Protein AF-A0A7V6W4J0-F1 (afdb_monomer_lite)

Foldseek 3Di:
DEPDPDPQWDKDKDEDADKWAFKWKWQWDFDDADPVRATETETDTPDTDGIGHRVRIDIYTDHADPFDARMKMWTDDPNDIFIWGFGADPPPRDTDTDGHHYD

pLDDT: mean 93.32, std 3.75, range [81.38, 97.81]

Secondary structure (DSSP, 8-state):
-BS--STT-EEEEE--SS-EEEEEEEEEEEEEE-TTS-EEEEEEEEEEEEEEBTTB-EEEEE---TTS-SEEEEEEETTEEEEEEEEE-TTT--EEEEE-EE-

Structure (mmCIF, N/CA/C/O backbone):
data_AF-A0A7V6W4J0-F1
#
_entry.id   AF-A0A7V6W4J0-F1
#
loop_
_atom_site.group_PDB
_atom_site.id
_atom_site.type_symbol
_atom_site.label_atom_id
_atom_site.label_alt_id
_atom_site.label_comp_id
_atom_site.label_asym_id
_atom_site.label_entity_id
_atom_site.label_seq_id
_atom_site.pdbx_PDB_ins_code
_atom_site.Cartn_x
_atom_site.Cartn_y
_atom_site.Cartn_z
_atom_site.occupancy
_atom_site.B_iso_or_equiv
_atom_site.auth_seq_id
_atom_site.auth_comp_id
_atom_site.auth_asym_id
_atom_site.auth_atom_id
_atom_site.pdbx_PDB_model_num
ATOM 1 N N . CYS A 1 1 ? -7.479 -10.096 -1.637 1.00 90.31 1 CYS A N 1
ATOM 2 C CA . CYS A 1 1 ? -7.331 -9.125 -2.735 1.00 90.31 1 CYS A CA 1
ATOM 3 C C . CYS A 1 1 ? -6.463 -9.758 -3.813 1.00 90.31 1 CYS A C 1
ATOM 5 O O . CYS A 1 1 ? -5.489 -10.409 -3.443 1.00 90.31 1 CYS A O 1
ATOM 7 N N . VAL A 1 2 ? -6.814 -9.642 -5.093 1.00 93.50 2 VAL A N 1
ATOM 8 C CA . VAL A 1 2 ? -5.990 -10.149 -6.205 1.00 93.50 2 VAL A CA 1
ATOM 9 C C . VAL A 1 2 ? -5.643 -8.956 -7.080 1.00 93.50 2 VAL A C 1
ATOM 11 O O . VAL A 1 2 ? -6.543 -8.380 -7.670 1.00 93.50 2 VAL A O 1
ATOM 14 N N . VAL A 1 3 ? -4.368 -8.572 -7.088 1.00 93.06 3 VAL A N 1
ATOM 15 C CA . VAL A 1 3 ? -3.827 -7.488 -7.924 1.00 93.06 3 VAL A CA 1
ATOM 16 C C . VAL A 1 3 ? -3.133 -8.073 -9.151 1.00 93.06 3 VAL A C 1
ATOM 18 O O . VAL A 1 3 ? -3.121 -7.476 -10.218 1.00 93.06 3 VAL A O 1
ATOM 21 N N . ASP A 1 4 ? -2.557 -9.261 -9.030 1.00 91.50 4 ASP A N 1
ATOM 22 C CA . ASP A 1 4 ? -2.030 -10.016 -10.161 1.00 91.50 4 ASP A CA 1
ATOM 23 C C . ASP A 1 4 ? -2.436 -11.477 -9.984 1.00 91.50 4 ASP A C 1
ATOM 25 O O . ASP A 1 4 ? -2.354 -12.000 -8.870 1.00 91.50 4 ASP A O 1
ATOM 29 N N . ASP A 1 5 ? -2.920 -12.102 -11.053 1.00 90.94 5 ASP A N 1
ATOM 30 C CA . ASP A 1 5 ? -3.322 -13.507 -11.114 1.00 90.94 5 ASP A CA 1
ATOM 31 C C . ASP A 1 5 ? -2.354 -14.375 -11.939 1.00 90.94 5 ASP A C 1
ATOM 33 O O . ASP A 1 5 ? -2.619 -15.561 -12.161 1.00 90.94 5 ASP A O 1
ATOM 37 N N . GLY A 1 6 ? -1.206 -13.814 -12.335 1.00 90.00 6 GLY A N 1
ATOM 38 C CA . GLY A 1 6 ? -0.139 -14.500 -13.052 1.00 90.00 6 GLY A CA 1
ATOM 39 C C . GLY A 1 6 ? 0.562 -15.620 -12.269 1.00 90.00 6 GLY A C 1
ATOM 40 O O . GLY A 1 6 ? 0.414 -15.792 -11.056 1.00 90.00 6 GLY A O 1
ATOM 41 N N . GLU A 1 7 ? 1.379 -16.397 -12.987 1.00 88.81 7 GLU A N 1
ATOM 42 C CA . GLU A 1 7 ? 2.064 -17.593 -12.465 1.00 88.81 7 GLU A CA 1
ATOM 43 C C . GLU A 1 7 ? 3.051 -17.285 -11.325 1.00 88.81 7 GLU A C 1
ATOM 45 O O . GLU A 1 7 ? 3.211 -18.090 -10.409 1.00 88.81 7 GLU A O 1
ATOM 50 N N . TYR A 1 8 ? 3.675 -16.105 -11.353 1.00 87.69 8 TYR A N 1
ATOM 51 C CA . TYR A 1 8 ? 4.705 -15.690 -10.394 1.00 87.69 8 TYR A CA 1
ATOM 52 C C . TYR A 1 8 ? 4.168 -14.846 -9.231 1.00 87.69 8 TYR A C 1
ATOM 54 O O . TYR A 1 8 ? 4.953 -14.237 -8.502 1.00 87.69 8 TYR A O 1
ATOM 62 N N . GLN A 1 9 ? 2.845 -14.814 -9.03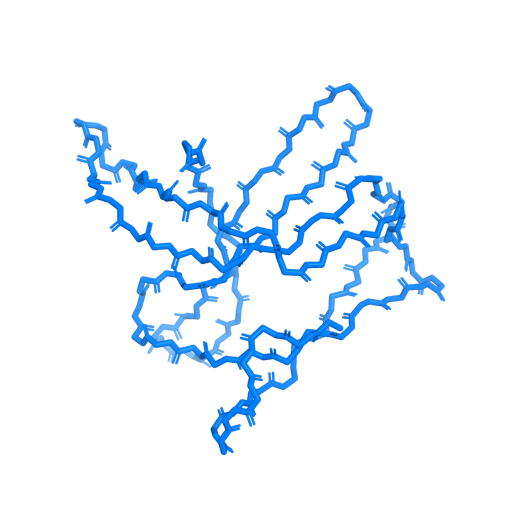9 1.00 93.06 9 GLN A N 1
ATOM 63 C CA . GLN A 1 9 ? 2.242 -14.100 -7.918 1.00 93.06 9 GLN A CA 1
ATOM 64 C C . GLN A 1 9 ? 2.739 -14.660 -6.577 1.00 93.06 9 GLN A C 1
ATOM 66 O O . GLN A 1 9 ? 2.828 -15.873 -6.363 1.00 93.06 9 GLN A O 1
ATOM 71 N N . ILE A 1 10 ? 2.987 -13.760 -5.635 1.00 92.00 10 ILE A N 1
ATOM 72 C CA . ILE A 1 10 ? 3.282 -14.075 -4.244 1.00 92.00 10 ILE A CA 1
ATOM 73 C C . ILE A 1 10 ? 2.107 -13.656 -3.349 1.00 92.00 10 ILE A C 1
ATOM 75 O O . ILE A 1 10 ? 1.482 -12.612 -3.572 1.00 92.00 10 ILE A O 1
ATOM 79 N N . PRO A 1 11 ? 1.768 -14.456 -2.324 1.00 94.19 11 PRO A N 1
ATOM 80 C CA . PRO A 1 11 ? 0.842 -14.030 -1.290 1.00 94.19 11 PRO A CA 1
ATOM 81 C C . PRO A 1 11 ? 1.568 -13.131 -0.282 1.00 94.19 11 PRO A C 1
ATOM 83 O O . PRO A 1 11 ? 2.515 -13.557 0.376 1.00 94.19 11 PRO A O 1
ATOM 86 N N . VAL A 1 12 ? 1.082 -11.905 -0.114 1.00 94.75 12 VAL A N 1
ATOM 87 C CA . VAL A 1 12 ? 1.530 -10.967 0.920 1.00 94.75 12 VAL A CA 1
ATOM 88 C C . VAL A 1 12 ? 0.462 -10.886 2.002 1.00 94.75 12 VAL A C 1
ATOM 90 O O . VAL A 1 12 ? -0.706 -10.612 1.721 1.00 94.75 12 VAL A O 1
ATOM 93 N N . PHE A 1 13 ? 0.860 -11.153 3.244 1.00 95.19 13 PHE A N 1
ATOM 94 C CA . PHE A 1 13 ? -0.015 -11.101 4.410 1.00 95.19 13 PHE A CA 1
ATOM 95 C C . PHE A 1 13 ? 0.157 -9.767 5.133 1.00 95.19 13 PHE A C 1
ATOM 97 O O . PHE A 1 13 ? 1.241 -9.462 5.627 1.00 95.19 13 PHE A O 1
ATOM 104 N N . LEU A 1 14 ? -0.920 -8.991 5.211 1.00 94.88 14 LEU A N 1
ATOM 105 C CA . LEU A 1 14 ? -0.971 -7.725 5.926 1.00 94.88 14 LEU A CA 1
ATOM 106 C C . LEU A 1 14 ? -1.798 -7.873 7.200 1.00 94.88 14 LEU A C 1
ATOM 108 O O . LEU A 1 14 ? -2.945 -8.330 7.181 1.00 94.88 14 LEU A O 1
ATOM 112 N N . GLN A 1 15 ? -1.206 -7.433 8.302 1.00 94.69 15 GLN A N 1
ATOM 113 C CA . GLN A 1 15 ? -1.828 -7.367 9.614 1.00 94.69 15 GLN A CA 1
ATOM 114 C C . GLN A 1 15 ? -1.411 -6.079 10.311 1.00 94.69 15 GLN A C 1
ATOM 116 O O . GLN A 1 15 ? -0.393 -5.475 9.983 1.00 94.69 15 GLN A O 1
ATOM 121 N N . THR A 1 16 ? -2.199 -5.688 11.299 1.00 95.31 16 THR A N 1
ATOM 122 C CA . THR A 1 16 ? -1.960 -4.500 12.109 1.00 95.31 16 THR A CA 1
ATOM 123 C C . THR A 1 16 ? -2.410 -4.775 13.537 1.00 95.31 16 THR A C 1
ATOM 125 O O . THR A 1 16 ? -3.371 -5.517 13.763 1.00 95.31 16 THR A O 1
ATOM 128 N N . GLU A 1 17 ? -1.716 -4.174 14.497 1.00 94.50 17 GLU A N 1
ATOM 129 C CA . GLU A 1 17 ? -2.082 -4.228 15.914 1.00 94.50 17 GLU A CA 1
ATOM 130 C C . GLU A 1 17 ? -3.216 -3.250 16.245 1.00 94.50 17 GLU A C 1
ATOM 132 O O . GLU A 1 17 ? -4.048 -3.533 17.107 1.00 94.50 17 GLU A O 1
ATOM 137 N N . ILE A 1 18 ? -3.281 -2.125 15.524 1.00 95.31 18 ILE A N 1
ATOM 138 C CA . ILE A 1 18 ? -4.327 -1.108 15.667 1.00 95.31 18 ILE A CA 1
ATOM 139 C C . ILE A 1 18 ? -5.289 -1.150 14.474 1.00 95.31 18 ILE A C 1
ATOM 141 O O . ILE A 1 18 ? -4.833 -1.334 13.345 1.00 95.31 18 ILE A O 1
ATOM 145 N N . PRO A 1 19 ? -6.605 -0.965 14.672 1.00 95.81 19 PRO A N 1
ATOM 146 C CA . PRO A 1 19 ? -7.543 -0.908 13.558 1.00 95.81 19 PRO A CA 1
ATOM 147 C C . PRO A 1 19 ? -7.211 0.240 12.600 1.00 95.81 19 PRO A C 1
ATOM 149 O O . PRO A 1 19 ? -7.066 1.387 13.024 1.00 95.81 19 PRO A O 1
ATOM 152 N N . LEU A 1 20 ? -7.121 -0.080 11.313 1.00 97.31 20 LEU A N 1
ATOM 153 C CA . LEU A 1 20 ? -6.991 0.878 10.218 1.00 97.31 20 LEU A CA 1
ATOM 154 C C . LEU A 1 20 ? -8.296 0.888 9.431 1.00 97.31 20 LEU A C 1
ATOM 156 O O . LEU A 1 20 ? -8.877 -0.177 9.218 1.00 97.31 20 LEU A O 1
ATOM 160 N N . THR A 1 21 ? -8.751 2.055 8.987 1.00 97.69 21 THR A N 1
ATOM 161 C CA . THR A 1 21 ? -10.014 2.196 8.248 1.00 97.69 21 THR A CA 1
ATOM 162 C C . THR A 1 21 ? -9.781 2.632 6.809 1.00 97.69 21 THR A C 1
ATOM 164 O O . THR A 1 21 ? -8.693 3.090 6.464 1.00 97.69 21 THR A O 1
ATOM 167 N N . ASP A 1 22 ? -10.800 2.466 5.960 1.00 97.38 22 ASP A N 1
ATOM 168 C CA . ASP A 1 22 ? -10.766 2.864 4.542 1.00 97.38 22 ASP A CA 1
ATOM 169 C C . ASP A 1 22 ? -9.501 2.363 3.817 1.00 97.38 22 ASP A C 1
ATOM 171 O O . ASP A 1 22 ? -8.729 3.102 3.200 1.00 97.38 22 ASP A O 1
ATOM 175 N N . VAL A 1 23 ? -9.228 1.070 3.974 1.00 97.62 23 VAL A N 1
ATOM 176 C CA . VAL A 1 23 ? -8.020 0.447 3.446 1.00 97.62 23 VAL A CA 1
ATOM 177 C C . VAL A 1 23 ? -8.214 0.182 1.964 1.00 97.62 23 VAL A C 1
ATOM 179 O O . VAL A 1 23 ? -9.115 -0.553 1.571 1.00 97.62 23 VAL A O 1
ATOM 182 N N . SER A 1 24 ? -7.348 0.749 1.137 1.00 97.81 24 SER A N 1
ATOM 183 C CA . SER A 1 24 ? -7.351 0.560 -0.310 1.00 97.81 24 SER A CA 1
ATOM 184 C C . SER A 1 24 ? -6.033 -0.051 -0.757 1.00 97.81 24 SER A C 1
ATOM 186 O O . SER A 1 24 ? -4.970 0.358 -0.291 1.00 97.81 24 SER A O 1
ATOM 188 N N . ILE A 1 25 ? -6.114 -1.033 -1.651 1.00 97.81 25 ILE A N 1
ATOM 189 C CA . ILE A 1 25 ? -4.959 -1.602 -2.345 1.00 97.81 25 ILE A CA 1
ATOM 190 C C . ILE A 1 25 ? -4.963 -1.068 -3.766 1.00 97.81 25 ILE A C 1
ATOM 192 O O . ILE A 1 25 ? -5.986 -1.142 -4.452 1.00 97.81 25 ILE A O 1
ATOM 196 N N . TYR A 1 26 ? -3.817 -0.551 -4.185 1.00 97.19 26 TYR A N 1
ATOM 197 C CA . TYR A 1 26 ? -3.635 0.086 -5.476 1.00 97.19 26 TYR A CA 1
ATOM 198 C C . TYR A 1 26 ? -2.714 -0.742 -6.359 1.00 97.19 26 TYR A C 1
ATOM 200 O O . TYR A 1 26 ? -1.691 -1.240 -5.885 1.00 97.19 26 TYR A O 1
ATOM 208 N N . ARG A 1 27 ? -3.023 -0.822 -7.649 1.00 96.06 27 ARG A N 1
ATOM 209 C CA . ARG A 1 27 ? -2.018 -1.058 -8.683 1.00 96.06 27 ARG A CA 1
ATOM 210 C C . ARG A 1 27 ? -1.356 0.276 -8.997 1.00 96.06 27 ARG A C 1
ATOM 212 O O . ARG A 1 27 ? -2.045 1.246 -9.301 1.00 96.06 27 ARG A O 1
ATOM 219 N N . LEU A 1 28 ? -0.033 0.321 -8.906 1.00 95.88 28 LEU A N 1
ATOM 220 C CA . LEU A 1 28 ? 0.738 1.544 -9.092 1.00 95.88 28 LEU A CA 1
ATOM 221 C C . LEU A 1 28 ? 1.408 1.572 -10.458 1.00 95.88 28 LEU A C 1
ATOM 223 O O . LEU A 1 28 ? 1.988 0.580 -10.902 1.00 95.88 28 LEU A O 1
ATOM 227 N N . THR A 1 29 ? 1.377 2.744 -11.080 1.00 94.62 29 THR A N 1
ATOM 228 C CA . THR A 1 29 ? 2.231 3.093 -12.215 1.00 94.62 29 THR A CA 1
ATOM 229 C C . THR A 1 29 ? 3.002 4.351 -11.844 1.00 94.62 29 THR A C 1
ATOM 231 O O . THR A 1 29 ? 2.390 5.368 -11.529 1.00 94.62 29 THR A O 1
ATOM 234 N N . MET A 1 30 ? 4.335 4.278 -11.835 1.00 92.62 30 MET A N 1
ATOM 235 C CA . MET A 1 30 ? 5.170 5.451 -11.571 1.00 92.62 30 MET A CA 1
ATOM 236 C C . MET A 1 30 ? 5.042 6.428 -12.738 1.00 92.62 30 MET A C 1
ATOM 238 O O . MET A 1 30 ? 5.230 6.027 -13.889 1.00 92.62 30 MET A O 1
ATOM 242 N N . ASP A 1 31 ? 4.735 7.684 -12.434 1.00 92.81 31 ASP A N 1
ATOM 243 C CA . ASP A 1 31 ? 4.657 8.748 -13.431 1.00 92.81 31 ASP A CA 1
ATOM 244 C C . ASP A 1 31 ? 6.008 9.463 -13.545 1.00 92.81 31 ASP A C 1
ATOM 246 O O . ASP A 1 31 ? 6.716 9.340 -14.548 1.00 92.81 31 ASP A O 1
ATOM 250 N N . HIS A 1 32 ? 6.430 10.135 -12.473 1.00 91.50 32 HIS A N 1
ATOM 251 C CA . HIS A 1 32 ? 7.703 10.846 -12.418 1.00 91.50 32 HIS A CA 1
ATOM 252 C C . HIS A 1 32 ? 8.264 10.917 -10.990 1.00 91.50 32 HIS A C 1
ATOM 254 O O . HIS A 1 32 ? 7.656 10.448 -10.032 1.00 91.50 32 HIS A O 1
ATOM 260 N N . VAL A 1 33 ? 9.469 11.471 -10.856 1.00 89.75 33 VAL A N 1
ATOM 261 C CA . VAL A 1 33 ? 10.104 11.769 -9.568 1.00 89.75 33 VAL A CA 1
ATOM 262 C C . VAL A 1 33 ? 10.185 13.283 -9.442 1.00 89.75 33 VAL A C 1
ATOM 264 O O . VAL A 1 33 ? 10.614 13.950 -10.389 1.00 89.75 33 VAL A O 1
ATOM 267 N N . ASP A 1 34 ? 9.749 13.821 -8.309 1.00 88.56 34 ASP A N 1
ATOM 268 C CA . ASP A 1 34 ? 9.772 15.259 -8.063 1.00 88.56 34 ASP A CA 1
ATOM 269 C C . ASP A 1 34 ? 11.195 15.788 -7.785 1.00 88.56 34 ASP A C 1
ATOM 271 O O . ASP A 1 34 ? 12.178 15.046 -7.708 1.00 88.56 34 ASP A O 1
ATOM 275 N N . GLU A 1 35 ? 11.320 17.105 -7.614 1.00 89.81 35 GLU A N 1
ATOM 276 C CA . GLU A 1 35 ? 12.608 17.760 -7.342 1.00 89.81 35 GLU A CA 1
ATOM 277 C C . GLU A 1 35 ? 13.249 17.327 -6.011 1.00 89.81 35 GLU A C 1
ATOM 279 O O . GLU A 1 35 ? 14.461 17.475 -5.833 1.00 89.81 35 GLU A O 1
ATOM 284 N N . SER A 1 36 ? 12.458 16.789 -5.077 1.00 88.19 36 SER A N 1
ATOM 285 C CA . SER A 1 36 ? 12.926 16.275 -3.786 1.00 88.19 36 SER A CA 1
ATOM 286 C C . SER A 1 36 ? 13.413 14.824 -3.855 1.00 88.19 36 SER A C 1
ATOM 288 O O . SER A 1 36 ? 14.010 14.333 -2.896 1.00 88.19 36 SER A O 1
ATOM 290 N N . GLY A 1 37 ? 13.212 14.152 -4.993 1.00 84.31 37 GLY A N 1
ATOM 291 C CA . GLY A 1 37 ? 13.505 12.732 -5.162 1.00 84.31 37 GLY A CA 1
ATOM 292 C C . GLY A 1 37 ? 12.353 11.814 -4.746 1.00 84.31 37 GLY A C 1
ATOM 293 O O . GLY A 1 37 ? 12.561 10.605 -4.658 1.00 84.31 37 GLY A O 1
ATOM 294 N N . THR A 1 38 ? 11.159 12.358 -4.497 1.00 85.81 38 THR A N 1
ATOM 295 C CA . THR A 1 38 ? 9.968 11.583 -4.132 1.00 85.81 38 THR A CA 1
ATOM 296 C C . THR A 1 38 ? 9.274 11.085 -5.393 1.00 85.81 38 THR A C 1
ATOM 298 O O . THR A 1 38 ? 9.007 11.851 -6.319 1.00 85.81 38 THR A O 1
ATOM 301 N N . ALA A 1 39 ? 8.989 9.786 -5.446 1.00 86.75 39 ALA A N 1
ATOM 302 C CA . ALA A 1 39 ? 8.286 9.192 -6.572 1.00 86.75 39 ALA A CA 1
ATOM 303 C C . ALA A 1 39 ? 6.778 9.482 -6.497 1.00 86.75 39 ALA A C 1
ATOM 305 O O . ALA A 1 39 ? 6.133 9.288 -5.460 1.00 86.75 39 ALA A O 1
ATOM 306 N N . ILE A 1 40 ? 6.234 9.934 -7.625 1.00 93.38 40 ILE A N 1
ATOM 307 C CA . ILE A 1 40 ? 4.819 10.221 -7.835 1.00 93.38 40 ILE A CA 1
ATOM 308 C C . ILE A 1 40 ? 4.222 9.088 -8.669 1.00 93.38 40 ILE A C 1
ATOM 310 O O . ILE A 1 40 ? 4.778 8.677 -9.695 1.00 93.38 40 ILE A O 1
ATOM 314 N N . PHE A 1 41 ? 3.091 8.561 -8.209 1.00 95.69 41 PHE A N 1
ATOM 315 C CA . PHE A 1 41 ? 2.436 7.400 -8.795 1.00 95.69 41 PHE A CA 1
ATOM 316 C C . PHE A 1 41 ? 0.981 7.692 -9.127 1.00 95.69 41 PHE A C 1
ATOM 318 O O . PHE A 1 41 ? 0.268 8.325 -8.353 1.00 95.69 41 PHE A O 1
ATOM 325 N N . HIS A 1 42 ? 0.512 7.094 -10.215 1.00 96.38 42 HIS A N 1
ATOM 326 C CA . HIS A 1 42 ? -0.910 6.899 -10.439 1.00 96.38 42 HIS A CA 1
ATOM 327 C C . HIS A 1 42 ? -1.361 5.571 -9.821 1.00 96.38 42 HIS A C 1
ATOM 329 O O . HIS A 1 42 ? -0.706 4.537 -10.013 1.00 96.38 42 HIS A O 1
ATOM 335 N N . GLY A 1 43 ? -2.474 5.592 -9.085 1.00 95.50 43 GLY A N 1
ATOM 336 C CA . GLY A 1 43 ? -3.014 4.424 -8.387 1.00 95.50 43 GLY A CA 1
ATOM 337 C C . GLY A 1 43 ? -4.396 4.007 -8.883 1.00 95.50 43 GLY A C 1
ATOM 338 O O . GLY A 1 43 ? -5.382 4.698 -8.631 1.00 95.50 43 GLY A O 1
ATOM 339 N N . GLU A 1 44 ? -4.505 2.824 -9.487 1.00 96.56 44 GLU A N 1
ATOM 340 C CA . GLU A 1 44 ? -5.799 2.191 -9.768 1.00 96.56 44 GLU A CA 1
ATOM 341 C C . GLU A 1 44 ? -6.232 1.346 -8.563 1.00 96.56 44 GLU A C 1
ATOM 343 O O . GLU A 1 44 ? -5.466 0.521 -8.068 1.00 96.56 44 GLU A O 1
ATOM 348 N N . THR A 1 45 ? -7.447 1.558 -8.048 1.00 97.12 45 THR A N 1
ATOM 349 C CA . THR A 1 45 ? -7.925 0.823 -6.865 1.00 97.12 45 THR A CA 1
ATOM 350 C C . THR A 1 45 ? -8.373 -0.584 -7.250 1.00 97.12 45 THR A C 1
ATOM 352 O O . THR A 1 45 ? -9.372 -0.754 -7.939 1.00 97.12 45 THR A O 1
ATOM 355 N N . GLU A 1 46 ? -7.686 -1.591 -6.722 1.00 96.75 46 GLU A N 1
ATOM 356 C CA . GLU A 1 46 ? -7.981 -3.010 -6.963 1.00 96.75 46 GLU A CA 1
ATOM 357 C C . GLU A 1 46 ? -8.911 -3.583 -5.888 1.00 96.75 46 GLU A C 1
ATOM 359 O O . GLU A 1 46 ? -9.764 -4.433 -6.145 1.00 96.75 46 GLU A O 1
ATOM 364 N N . CYS A 1 47 ? -8.754 -3.112 -4.649 1.00 94.88 47 CYS A N 1
ATOM 365 C CA . CYS A 1 47 ? -9.546 -3.561 -3.512 1.00 94.88 47 CYS A CA 1
ATOM 366 C C . CYS A 1 47 ? -9.778 -2.421 -2.530 1.00 94.88 47 CYS A C 1
ATOM 368 O O . CYS A 1 47 ? -8.867 -1.644 -2.258 1.00 94.88 47 CYS A O 1
ATOM 370 N N . ASN A 1 48 ? -10.959 -2.405 -1.918 1.00 96.50 48 ASN A N 1
ATOM 371 C CA . ASN A 1 48 ? -11.260 -1.563 -0.768 1.00 96.50 48 ASN A CA 1
ATOM 372 C C . ASN A 1 48 ? -11.813 -2.435 0.367 1.00 96.50 48 ASN A C 1
ATOM 374 O O . ASN A 1 48 ? -12.600 -3.359 0.138 1.00 96.50 48 ASN A O 1
ATOM 378 N N . LEU A 1 49 ? -11.354 -2.172 1.584 1.00 95.75 49 LEU A N 1
ATOM 379 C CA . LEU A 1 49 ? -11.829 -2.785 2.809 1.00 95.75 49 LEU A CA 1
ATOM 380 C C . LEU A 1 49 ? -12.177 -1.676 3.804 1.00 95.75 49 LEU A C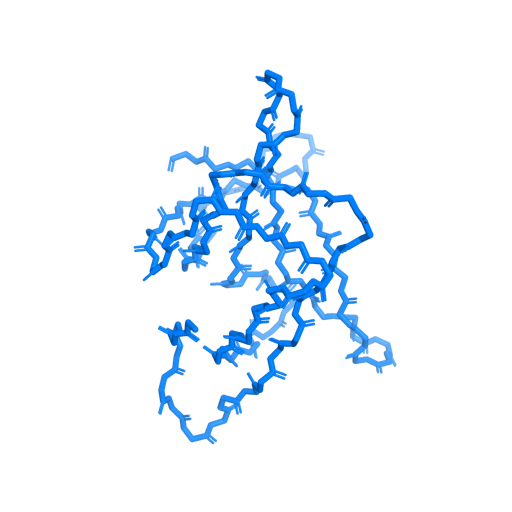 1
ATOM 382 O O . LEU A 1 49 ? -11.360 -0.787 4.038 1.00 95.75 49 LEU A O 1
ATOM 386 N N . PRO A 1 50 ? -13.338 -1.754 4.473 1.00 95.69 50 PRO A N 1
ATOM 387 C CA . PRO A 1 50 ? -13.718 -0.741 5.451 1.00 95.69 50 PRO A CA 1
ATOM 388 C C . PRO A 1 50 ? -12.774 -0.713 6.659 1.00 95.69 50 PRO A C 1
ATOM 390 O O . PRO A 1 50 ? -12.593 0.341 7.263 1.00 95.69 50 PRO A O 1
ATOM 393 N N . GLU A 1 51 ? -12.183 -1.860 7.012 1.00 95.75 51 GLU A N 1
ATOM 394 C CA . GLU A 1 51 ? -11.309 -2.006 8.172 1.00 95.75 51 GLU A CA 1
ATOM 395 C C . GLU A 1 51 ? -10.294 -3.145 7.983 1.00 95.75 51 GLU A C 1
ATOM 397 O O . GLU A 1 51 ? -10.648 -4.219 7.487 1.00 95.75 51 GLU A O 1
ATOM 402 N N . LEU A 1 52 ? -9.060 -2.925 8.442 1.00 96.56 52 LEU A N 1
ATOM 403 C CA . LEU A 1 52 ? -8.009 -3.927 8.629 1.00 96.56 52 LEU A CA 1
ATOM 404 C C . LEU A 1 52 ? -7.616 -3.944 10.109 1.00 96.56 52 LEU A C 1
ATOM 406 O O . LEU A 1 52 ? -7.280 -2.910 10.682 1.00 96.56 52 LEU A O 1
ATOM 410 N N . ASN A 1 53 ? -7.661 -5.116 10.738 1.00 95.62 53 ASN A N 1
ATOM 411 C CA . ASN A 1 53 ? -7.280 -5.298 12.139 1.00 95.62 53 ASN A CA 1
ATOM 412 C C . ASN A 1 53 ? -6.738 -6.721 12.374 1.00 95.62 53 ASN A C 1
ATOM 414 O O . ASN A 1 53 ? -6.835 -7.576 11.493 1.00 95.62 53 ASN A O 1
ATOM 418 N N . ILE A 1 54 ? -6.207 -6.999 13.568 1.00 94.44 54 ILE A N 1
ATOM 419 C CA . ILE A 1 54 ? -5.604 -8.300 13.911 1.00 94.44 54 ILE A CA 1
ATOM 420 C C . ILE A 1 54 ? -6.537 -9.514 13.720 1.00 94.44 54 ILE A C 1
ATOM 422 O O . ILE A 1 54 ? -6.072 -10.612 13.426 1.00 94.44 54 ILE A O 1
ATOM 426 N N . GLN A 1 55 ? -7.855 -9.342 13.858 1.00 93.94 55 GLN A N 1
ATOM 427 C CA . GLN A 1 55 ? -8.853 -10.403 13.662 1.00 93.94 55 GLN A CA 1
ATOM 428 C C . GLN A 1 55 ? -9.283 -10.557 12.197 1.00 93.94 55 GLN A C 1
ATOM 430 O O . GLN A 1 55 ? -9.860 -11.582 11.832 1.00 93.94 55 GLN A O 1
ATOM 435 N N . LYS A 1 56 ? -9.029 -9.546 11.363 1.00 91.44 56 LYS A N 1
ATOM 436 C CA . LYS A 1 56 ? -9.398 -9.503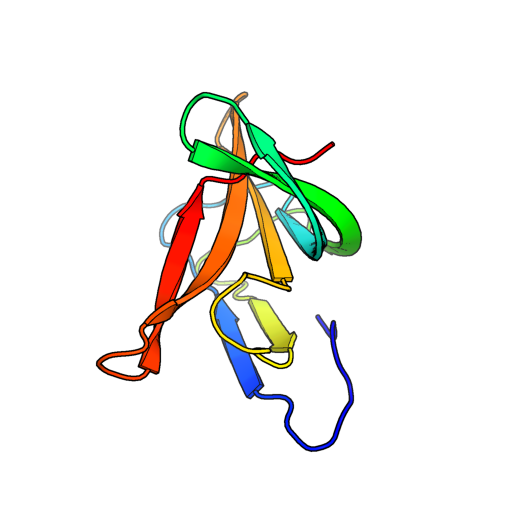 9.943 1.00 91.44 56 LYS A CA 1
ATOM 437 C C 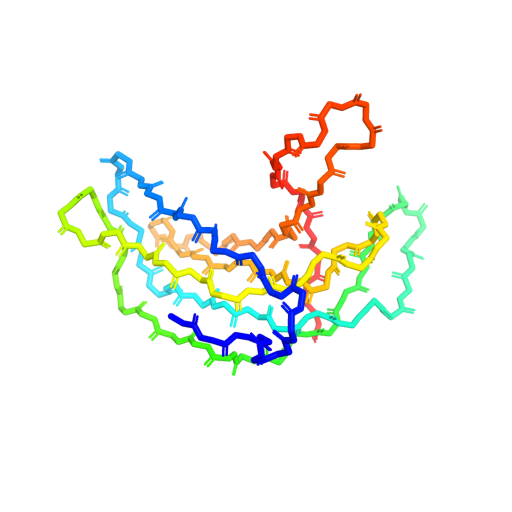. LYS A 1 56 ? -8.179 -9.138 9.091 1.00 91.44 56 LYS A C 1
ATOM 439 O O . LYS A 1 56 ? -8.177 -8.065 8.489 1.00 91.44 56 LYS A O 1
ATOM 444 N N . PRO A 1 57 ? -7.139 -9.989 9.047 1.00 94.31 57 PRO A N 1
ATOM 445 C CA . PRO A 1 57 ? -5.974 -9.723 8.219 1.00 94.31 57 PRO A CA 1
ATOM 446 C C . PRO A 1 57 ? -6.325 -9.794 6.730 1.00 94.31 57 PRO A C 1
ATOM 448 O O . PRO A 1 57 ? -7.298 -10.438 6.325 1.00 94.31 57 PRO A O 1
ATOM 451 N N . LEU A 1 58 ? -5.491 -9.172 5.902 1.00 95.44 58 LEU A N 1
ATOM 452 C CA . LEU A 1 58 ? -5.650 -9.163 4.454 1.00 95.44 58 LEU A CA 1
ATOM 453 C C . LEU A 1 58 ? -4.535 -9.971 3.795 1.00 95.44 58 LEU A C 1
ATOM 455 O O . LEU A 1 58 ? -3.358 -9.724 4.028 1.00 95.44 58 LEU A O 1
ATOM 459 N N . VAL A 1 59 ? -4.910 -10.893 2.909 1.00 95.81 59 VAL A N 1
ATOM 460 C CA . VAL A 1 59 ? -3.972 -11.500 1.958 1.00 95.81 59 VAL A CA 1
ATOM 461 C C . VAL A 1 59 ? -4.141 -10.832 0.599 1.00 95.81 59 VAL A C 1
ATOM 463 O O . VAL A 1 59 ? -5.246 -10.801 0.035 1.00 95.81 59 VAL A O 1
ATOM 466 N N . ILE A 1 60 ? -3.038 -10.315 0.074 1.00 95.94 60 ILE A N 1
ATOM 467 C CA . ILE A 1 60 ? -2.924 -9.765 -1.274 1.00 95.94 60 ILE A CA 1
ATOM 468 C C . ILE A 1 60 ? -2.167 -10.775 -2.125 1.00 95.94 60 ILE A C 1
ATOM 470 O O . ILE A 1 60 ? -1.143 -11.299 -1.699 1.00 95.94 60 ILE A O 1
ATOM 474 N N . ARG A 1 61 ? -2.669 -11.058 -3.323 1.00 95.88 61 ARG A N 1
ATOM 475 C CA . ARG A 1 61 ? -1.901 -11.748 -4.357 1.00 95.88 61 ARG A CA 1
ATOM 476 C C . ARG A 1 61 ? -1.378 -10.715 -5.335 1.00 95.88 61 ARG A C 1
ATOM 478 O O . ARG A 1 61 ? -2.174 -9.986 -5.928 1.00 95.88 61 ARG A O 1
ATOM 485 N N . MET A 1 62 ? -0.063 -10.609 -5.422 1.00 94.44 62 MET A N 1
ATOM 486 C CA . MET A 1 62 ? 0.617 -9.619 -6.247 1.00 94.44 62 MET A CA 1
ATOM 487 C C . MET A 1 62 ? 1.939 -10.173 -6.759 1.00 94.44 62 MET A C 1
ATOM 489 O O . MET A 1 62 ? 2.496 -11.085 -6.158 1.00 94.44 62 MET A O 1
ATOM 493 N N . THR A 1 63 ? 2.475 -9.578 -7.814 1.00 92.38 63 THR A N 1
ATOM 494 C CA . THR A 1 63 ? 3.840 -9.841 -8.280 1.00 92.38 63 THR A CA 1
ATOM 495 C C . THR A 1 63 ? 4.703 -8.623 -7.992 1.00 92.38 63 THR A C 1
ATOM 497 O O . THR A 1 63 ? 4.239 -7.499 -8.152 1.00 92.38 63 THR A O 1
ATOM 500 N N . MET A 1 64 ? 5.951 -8.839 -7.581 1.00 86.38 64 MET A N 1
ATOM 501 C CA . MET A 1 64 ? 6.946 -7.777 -7.405 1.00 86.38 64 MET A CA 1
ATOM 502 C C . MET A 1 64 ? 7.758 -7.636 -8.692 1.00 86.38 64 MET A C 1
ATOM 504 O O . MET A 1 64 ? 8.416 -8.592 -9.109 1.00 86.38 64 MET A O 1
ATOM 508 N N . VAL A 1 65 ? 7.718 -6.465 -9.328 1.00 81.81 65 VAL A N 1
ATOM 509 C CA . VAL A 1 65 ? 8.418 -6.224 -10.600 1.00 81.81 65 VAL A CA 1
ATOM 510 C C . VAL A 1 65 ? 9.564 -5.241 -10.381 1.00 81.81 65 VAL A C 1
ATOM 512 O O . VAL A 1 65 ? 9.384 -4.029 -10.408 1.00 81.81 65 VAL A O 1
ATOM 515 N N . GLY A 1 66 ? 10.772 -5.772 -10.193 1.00 82.38 66 GLY A N 1
ATOM 516 C CA . GLY A 1 66 ? 11.964 -4.949 -9.985 1.00 82.38 66 GLY A CA 1
ATOM 517 C C . GLY A 1 66 ? 11.970 -4.248 -8.625 1.00 82.38 66 GLY A C 1
ATOM 518 O O . GLY A 1 66 ? 11.555 -4.826 -7.625 1.00 82.38 66 GLY A O 1
ATOM 519 N N . THR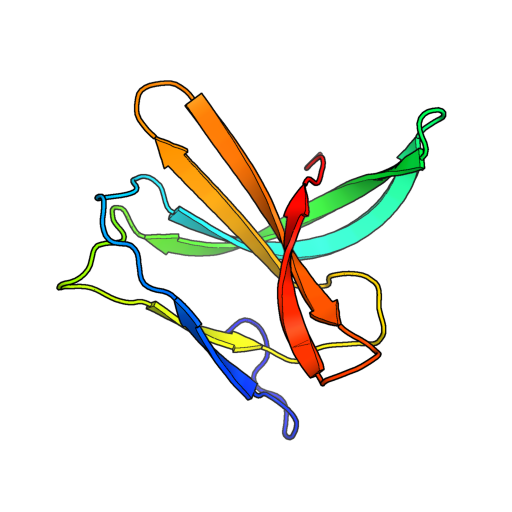 A 1 67 ? 12.508 -3.028 -8.588 1.00 81.38 67 THR A N 1
ATOM 520 C CA . THR A 1 67 ? 12.721 -2.253 -7.351 1.00 81.38 67 THR A CA 1
ATOM 521 C C . THR A 1 67 ? 11.749 -1.090 -7.174 1.00 81.38 67 THR A C 1
ATOM 523 O O . THR A 1 67 ? 11.744 -0.481 -6.114 1.00 81.38 67 THR A O 1
ATOM 526 N N . VAL A 1 68 ? 10.963 -0.754 -8.200 1.00 88.56 68 VAL A N 1
ATOM 527 C CA . VAL A 1 68 ? 9.942 0.301 -8.130 1.00 88.56 68 VAL A CA 1
ATOM 528 C C . VAL A 1 68 ? 8.622 -0.350 -7.712 1.00 88.56 68 VAL A C 1
ATOM 530 O O . VAL A 1 68 ? 8.221 -1.318 -8.365 1.00 88.56 68 VAL A O 1
ATOM 533 N N . PRO A 1 69 ? 7.928 0.135 -6.668 1.00 92.75 69 PRO A N 1
ATOM 534 C CA . PRO A 1 69 ? 6.663 -0.457 -6.256 1.00 92.75 69 PRO A CA 1
ATOM 535 C C . PRO A 1 69 ? 5.614 -0.400 -7.360 1.00 92.75 69 PRO A C 1
ATOM 537 O O . PRO A 1 69 ? 5.320 0.652 -7.922 1.00 92.75 69 PRO A O 1
ATOM 540 N N . ASN A 1 70 ? 4.997 -1.543 -7.623 1.00 94.44 70 ASN A N 1
ATOM 541 C CA . ASN A 1 70 ? 3.864 -1.681 -8.536 1.00 94.44 70 ASN A CA 1
ATOM 542 C C . ASN A 1 70 ? 2.546 -1.957 -7.794 1.00 94.44 70 ASN A C 1
ATOM 544 O O . ASN A 1 70 ? 1.490 -2.061 -8.419 1.00 94.44 70 ASN A O 1
ATOM 548 N N . VAL A 1 71 ? 2.595 -2.076 -6.465 1.00 96.44 71 VAL A N 1
ATOM 549 C CA . VAL A 1 71 ? 1.423 -2.214 -5.599 1.00 96.44 71 VAL A CA 1
ATOM 550 C C . VAL A 1 71 ? 1.558 -1.278 -4.415 1.00 96.44 71 VAL A C 1
ATOM 552 O O . VAL A 1 71 ? 2.620 -1.185 -3.801 1.00 96.44 71 VAL A O 1
ATOM 555 N N . GLY A 1 72 ? 0.466 -0.595 -4.098 1.00 96.50 72 GLY A N 1
ATOM 556 C CA . GLY A 1 72 ? 0.376 0.331 -2.985 1.00 96.50 72 GLY A CA 1
ATOM 557 C C . GLY A 1 72 ? -0.705 -0.070 -2.000 1.00 96.50 72 GLY A C 1
ATOM 558 O O . GLY A 1 72 ? -1.655 -0.782 -2.330 1.00 96.50 72 GLY A O 1
ATOM 559 N N . ILE A 1 73 ? -0.576 0.436 -0.785 1.00 97.44 73 ILE A N 1
ATOM 560 C CA . ILE A 1 73 ? -1.614 0.422 0.232 1.00 97.44 73 ILE A CA 1
ATOM 561 C C . ILE A 1 73 ? -1.865 1.853 0.680 1.00 97.44 73 ILE A C 1
ATOM 563 O O . ILE A 1 73 ? -0.933 2.620 0.902 1.00 97.44 73 ILE A O 1
ATOM 567 N N . GLY A 1 74 ? -3.125 2.208 0.870 1.00 97.31 74 GLY A N 1
ATOM 568 C CA . GLY A 1 74 ? -3.463 3.376 1.659 1.00 97.31 74 GLY A CA 1
ATOM 569 C C . GLY A 1 74 ? -4.507 3.043 2.702 1.00 97.31 74 GLY A C 1
ATOM 570 O O . GLY A 1 74 ? -5.379 2.206 2.473 1.00 97.31 74 GLY A O 1
ATOM 571 N N . TYR A 1 75 ? -4.426 3.708 3.842 1.00 97.62 75 TYR A N 1
ATOM 572 C CA . TYR A 1 75 ? -5.370 3.559 4.943 1.00 97.62 75 TYR A CA 1
ATOM 573 C C . TYR A 1 75 ? -5.537 4.882 5.689 1.00 97.62 75 TYR A C 1
ATOM 575 O O . TYR A 1 75 ? -4.724 5.801 5.566 1.00 97.62 75 TYR A O 1
ATOM 583 N N . SER A 1 76 ? -6.603 4.971 6.471 1.00 97.81 76 SER A N 1
ATOM 584 C CA . SER A 1 76 ? -6.882 6.098 7.348 1.00 97.81 76 SER A CA 1
ATOM 585 C C . SER A 1 76 ? -6.633 5.702 8.801 1.00 97.81 76 SER A C 1
ATOM 587 O O . SER A 1 76 ? -6.989 4.604 9.240 1.00 97.81 76 SER A O 1
ATOM 589 N N . LEU A 1 77 ? -6.003 6.605 9.549 1.00 96.31 77 LEU A N 1
ATOM 590 C CA . LEU A 1 77 ? -5.831 6.502 10.994 1.00 96.31 77 LEU A CA 1
ATOM 591 C C . LEU A 1 77 ? -6.268 7.830 11.618 1.00 96.31 77 LEU A C 1
ATOM 593 O O . LEU A 1 77 ? -5.581 8.845 11.509 1.00 96.31 77 LEU A O 1
ATOM 597 N N . GLY A 1 78 ? -7.447 7.827 12.244 1.00 94.12 78 GLY A N 1
ATOM 598 C CA . GLY A 1 78 ? -8.125 9.066 12.624 1.00 94.12 78 GLY A CA 1
ATOM 599 C C . GLY A 1 78 ? -8.570 9.843 11.382 1.00 94.12 78 GLY A C 1
ATOM 600 O O . GLY A 1 78 ? -9.189 9.272 10.489 1.00 94.12 78 GLY A O 1
ATOM 601 N N . GLU A 1 79 ? -8.252 11.136 11.328 1.00 94.94 79 GLU A N 1
ATOM 602 C CA . GLU A 1 79 ? -8.568 12.007 10.183 1.00 94.94 79 GLU A CA 1
ATOM 603 C C . GLU A 1 79 ? -7.481 11.989 9.095 1.00 94.94 79 GLU A C 1
ATOM 605 O O . GLU A 1 79 ? -7.680 12.534 8.011 1.00 94.94 79 GLU A O 1
ATOM 610 N N . GLN A 1 80 ? -6.329 11.368 9.370 1.00 96.94 80 GLN A N 1
ATOM 611 C CA . GLN A 1 80 ? -5.183 11.378 8.469 1.00 96.94 80 GLN A CA 1
ATOM 612 C C . GLN A 1 80 ? -5.215 10.183 7.513 1.00 96.94 80 GLN A C 1
ATOM 614 O O . GLN A 1 80 ? -5.374 9.032 7.933 1.00 96.94 80 GLN A O 1
ATOM 619 N N . ARG A 1 81 ? -4.991 10.471 6.227 1.00 95.88 81 ARG A N 1
ATOM 620 C CA . ARG A 1 81 ? -4.770 9.483 5.169 1.00 95.88 81 ARG A CA 1
ATOM 621 C C . ARG A 1 81 ? -3.276 9.214 5.009 1.00 95.88 81 ARG A C 1
ATOM 623 O O . ARG A 1 81 ? -2.483 10.155 4.972 1.00 95.88 81 ARG A O 1
ATOM 630 N N . TYR A 1 82 ? -2.921 7.944 4.866 1.00 96.69 82 TYR A N 1
ATOM 631 C CA . TYR A 1 82 ? -1.565 7.493 4.575 1.00 96.69 82 TYR A CA 1
ATOM 632 C C . TYR A 1 82 ? -1.550 6.628 3.319 1.00 96.69 82 TYR A C 1
ATOM 634 O O . TYR A 1 82 ? -2.490 5.865 3.083 1.00 96.69 82 TYR A O 1
ATOM 642 N N . THR A 1 83 ? -0.483 6.742 2.531 1.00 96.56 83 THR A N 1
ATOM 643 C CA . THR A 1 83 ? -0.281 6.018 1.271 1.00 96.56 83 THR A CA 1
ATOM 644 C C . THR A 1 83 ? 1.163 5.553 1.171 1.00 96.56 83 THR A C 1
ATOM 646 O O . THR A 1 83 ? 2.089 6.342 1.348 1.00 96.56 83 THR A O 1
ATOM 649 N N . TYR A 1 84 ? 1.344 4.269 0.882 1.00 96.31 84 TYR A N 1
ATOM 650 C CA . TYR A 1 84 ? 2.647 3.627 0.799 1.00 96.31 84 TYR A CA 1
ATOM 651 C C . TYR A 1 84 ? 2.728 2.706 -0.414 1.00 96.31 84 TYR A C 1
ATOM 653 O O . TYR A 1 84 ? 1.756 2.026 -0.749 1.00 96.31 84 TYR A O 1
ATOM 661 N N . GLY A 1 85 ? 3.904 2.633 -1.025 1.00 95.44 85 GLY A N 1
ATOM 662 C CA . GLY A 1 85 ? 4.283 1.553 -1.928 1.00 95.44 85 GLY A CA 1
ATOM 663 C C . GLY A 1 85 ? 4.730 0.333 -1.125 1.00 95.44 85 GLY A C 1
ATOM 664 O O . GLY A 1 85 ? 5.385 0.471 -0.091 1.00 95.44 85 GLY A O 1
ATOM 665 N N . ILE A 1 86 ? 4.372 -0.866 -1.580 1.00 95.38 86 ILE A N 1
ATOM 666 C CA . ILE A 1 86 ? 4.922 -2.113 -1.042 1.00 95.38 86 ILE A CA 1
ATOM 667 C C . ILE A 1 86 ? 6.156 -2.456 -1.875 1.00 95.38 86 ILE A C 1
ATOM 669 O O . ILE A 1 86 ? 6.044 -2.828 -3.043 1.00 95.38 86 ILE A O 1
ATOM 673 N N . ALA A 1 87 ? 7.326 -2.323 -1.262 1.00 93.12 87 ALA A N 1
ATOM 674 C CA . ALA A 1 87 ? 8.617 -2.539 -1.895 1.00 93.12 87 ALA A CA 1
ATOM 675 C C . ALA A 1 87 ? 9.298 -3.800 -1.353 1.00 93.12 87 ALA A C 1
ATOM 677 O O . ALA A 1 87 ? 8.941 -4.322 -0.292 1.00 93.12 87 ALA A O 1
ATOM 678 N N . MET A 1 88 ? 10.304 -4.281 -2.083 1.00 91.69 88 MET A N 1
ATOM 679 C CA . MET A 1 88 ? 11.125 -5.418 -1.681 1.00 91.69 88 MET A CA 1
ATOM 680 C C . MET A 1 88 ? 12.597 -5.021 -1.641 1.00 91.69 88 MET A C 1
ATOM 682 O O . MET A 1 88 ? 13.155 -4.501 -2.607 1.00 91.69 88 MET A O 1
ATOM 686 N N . SER A 1 89 ? 13.241 -5.312 -0.518 1.00 89.00 89 SER A N 1
ATOM 687 C CA . SER A 1 89 ? 14.672 -5.128 -0.334 1.00 89.00 89 SER A CA 1
ATOM 688 C C . SER A 1 89 ? 15.443 -6.026 -1.297 1.00 89.00 89 SER A C 1
ATOM 690 O O . SER A 1 89 ? 15.317 -7.251 -1.277 1.00 89.00 89 SER A O 1
ATOM 692 N N . GLY A 1 90 ? 16.309 -5.423 -2.111 1.00 87.06 90 GLY A N 1
ATOM 693 C CA . GLY A 1 90 ? 17.218 -6.167 -2.985 1.00 87.06 90 GLY A CA 1
ATOM 694 C C . GLY A 1 90 ? 18.331 -6.915 -2.238 1.00 87.06 90 GLY A C 1
ATOM 695 O O . GLY A 1 90 ? 19.043 -7.702 -2.855 1.00 87.06 90 GLY A O 1
ATOM 696 N N . MET A 1 91 ? 18.507 -6.670 -0.933 1.00 89.75 91 MET A N 1
ATOM 697 C CA . MET A 1 91 ? 19.558 -7.301 -0.128 1.00 89.75 91 MET A CA 1
ATOM 698 C C . MET A 1 91 ? 19.131 -8.666 0.416 1.00 89.75 91 MET A C 1
ATOM 700 O O . MET A 1 91 ? 19.913 -9.613 0.384 1.00 89.75 91 MET A O 1
ATOM 704 N N . ASP A 1 92 ? 17.909 -8.753 0.934 1.00 91.69 92 ASP A N 1
ATOM 705 C CA . ASP A 1 92 ? 17.416 -9.918 1.674 1.00 91.69 92 ASP A CA 1
ATOM 706 C C . ASP A 1 92 ? 16.012 -10.373 1.247 1.00 91.69 92 ASP A C 1
ATOM 708 O O . ASP A 1 92 ? 15.506 -11.365 1.770 1.00 91.69 92 ASP A O 1
ATOM 712 N N . GLY A 1 93 ? 15.382 -9.685 0.289 1.00 87.50 93 GLY A N 1
ATOM 713 C CA . GLY A 1 93 ? 14.035 -10.002 -0.186 1.00 87.50 93 GLY A CA 1
ATOM 714 C C . GLY A 1 93 ? 12.929 -9.667 0.816 1.00 87.50 93 GLY A C 1
ATOM 715 O O . GLY A 1 93 ? 11.788 -10.082 0.618 1.00 87.50 93 GLY A O 1
ATOM 716 N N . SER A 1 94 ? 13.239 -8.947 1.899 1.00 91.00 94 SER A N 1
ATOM 717 C CA . SER A 1 94 ? 12.231 -8.504 2.862 1.00 91.00 94 SER A CA 1
ATOM 718 C C . SER A 1 94 ? 11.302 -7.458 2.246 1.00 91.00 94 SER A C 1
ATOM 720 O O . SER A 1 94 ? 11.710 -6.666 1.396 1.00 91.00 94 SER A O 1
ATOM 722 N N . LEU A 1 95 ? 10.039 -7.456 2.674 1.00 92.62 95 LEU A N 1
ATOM 723 C CA . LEU A 1 95 ? 9.079 -6.437 2.263 1.00 92.62 95 LEU A CA 1
ATOM 724 C C . LEU A 1 95 ? 9.112 -5.259 3.226 1.00 92.62 95 LEU A C 1
ATOM 726 O O . LEU A 1 95 ? 9.181 -5.451 4.442 1.00 92.62 95 LEU A O 1
ATOM 730 N N . TYR A 1 96 ? 9.004 -4.055 2.684 1.00 93.69 96 TYR A N 1
ATOM 731 C CA . TYR A 1 96 ? 8.888 -2.829 3.461 1.00 93.69 96 TYR A CA 1
ATOM 732 C C . TYR A 1 96 ? 7.898 -1.865 2.804 1.00 93.69 96 TYR A C 1
ATOM 734 O O . TYR A 1 96 ? 7.519 -2.027 1.643 1.00 93.69 96 TYR A O 1
ATOM 742 N N . LEU A 1 97 ? 7.443 -0.886 3.585 1.00 94.50 97 LEU A N 1
ATOM 743 C CA . LEU A 1 97 ? 6.593 0.195 3.103 1.00 94.50 97 LEU A CA 1
ATOM 744 C C . LEU A 1 97 ? 7.457 1.422 2.830 1.00 94.50 97 LEU A C 1
ATOM 746 O O . LEU A 1 97 ? 8.257 1.808 3.684 1.00 94.50 97 LEU A O 1
ATOM 750 N N . GLU A 1 98 ? 7.274 2.035 1.668 1.00 92.38 98 GLU A N 1
ATOM 751 C CA . GLU A 1 98 ? 7.881 3.320 1.325 1.00 92.38 98 GLU A CA 1
ATOM 752 C C . GLU A 1 98 ? 6.812 4.381 1.106 1.00 92.38 98 GLU A C 1
ATOM 754 O O . GLU A 1 98 ? 5.747 4.091 0.562 1.00 92.38 98 GLU A O 1
ATOM 759 N N . GLU A 1 99 ? 7.066 5.598 1.585 1.00 92.31 99 GLU A N 1
ATOM 760 C CA . GLU A 1 99 ? 6.152 6.719 1.379 1.00 92.31 99 GLU A CA 1
ATOM 761 C C . GLU A 1 99 ? 6.087 7.070 -0.103 1.00 92.31 99 GLU A C 1
ATOM 763 O O . GLU A 1 99 ? 7.112 7.164 -0.779 1.00 92.31 99 GLU A O 1
ATOM 768 N N . ILE A 1 100 ? 4.866 7.267 -0.592 1.00 92.88 100 ILE A N 1
ATOM 769 C CA . ILE A 1 100 ? 4.605 7.650 -1.976 1.00 92.88 100 ILE A CA 1
ATOM 770 C C . ILE A 1 100 ? 3.579 8.769 -2.026 1.00 92.88 100 ILE A C 1
ATOM 772 O O . ILE A 1 100 ? 2.725 8.895 -1.139 1.00 92.88 100 ILE A O 1
ATOM 776 N N . ILE A 1 101 ? 3.616 9.520 -3.120 1.00 93.81 101 ILE A N 1
ATOM 777 C CA . ILE A 1 101 ? 2.559 10.455 -3.490 1.00 93.81 101 ILE A CA 1
ATOM 778 C C . ILE A 1 101 ? 1.682 9.771 -4.541 1.00 93.81 101 ILE A C 1
ATOM 780 O O . ILE A 1 101 ? 2.192 9.266 -5.542 1.00 93.81 101 ILE A O 1
ATOM 784 N N . LEU A 1 102 ? 0.371 9.730 -4.287 1.00 92.19 102 LEU A N 1
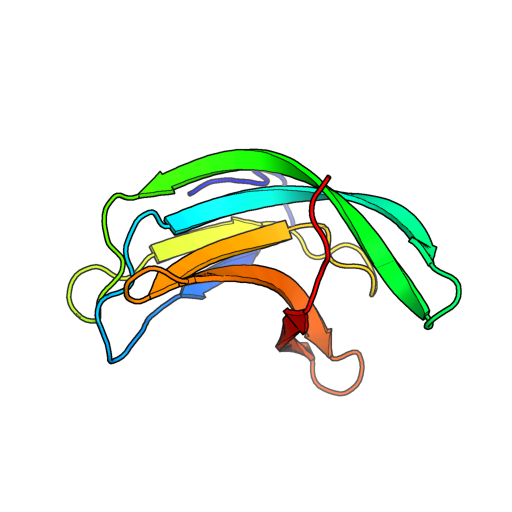ATOM 785 C CA . LEU A 1 102 ? -0.631 9.270 -5.249 1.00 92.19 102 LEU A CA 1
ATOM 786 C C . LEU A 1 102 ? -1.330 10.471 -5.891 1.00 92.19 102 LEU A C 1
ATOM 788 O O . LEU A 1 102 ? -1.864 11.311 -5.163 1.00 92.19 102 LEU A O 1
ATOM 792 N N . GLU A 1 103 ? -1.358 10.499 -7.224 1.00 85.75 103 GLU A N 1
ATOM 793 C CA . GLU A 1 103 ? -2.085 11.476 -8.054 1.00 85.75 103 GLU A CA 1
ATOM 794 C C . GLU A 1 103 ? -3.251 10.853 -8.843 1.00 85.75 103 GLU A C 1
ATOM 796 O O . GLU A 1 103 ? -3.118 9.728 -9.397 1.00 85.75 103 GLU A O 1
#

Sequence (103 aa):
CVVDDGEYQIPVFLQTEIPLTDVSIYRLTMDHVDESGTAIFHGETECNLPELNIQKPLVIRMTMVGTVPNVGIGYSLGEQRYTYGIAMSGMDGSLYLEEIILE

Radius of gyration: 13.44 Å; chains: 1; bounding box: 33×35×29 Å